Protein AF-A0A349HN70-F1 (afdb_monomer_lite)

pLDDT: mean 84.33, std 6.59, range [65.12, 94.38]

Foldseek 3Di:
DFPQPPPVRVVVVVVVLVVLVCQLVCLVVDVVSVPDPDDNVVSNCRSVVVVVVVCVVPVVDHDDDPCVPPDDDPPPD

Secondary structure (DSSP, 8-state):
-GGGG-HHHHHHHHHHHHHHHHHHHHGGG-HHHHTSS--HHHHHHHHHHHHHHHHHHHGGG----TTTT----TT--

Sequence (77 aa):
IFGQWRTKKIFVAAFFFGIMKTFASAYSGIPFLKGLPISNEVYKMIPYIATLIVLTFSSKKSQAPRAEGIPYDKGSR

Structure (mmCIF, N/CA/C/O backbone):
data_AF-A0A349HN70-F1
#
_entry.id   AF-A0A349HN70-F1
#
loop_
_atom_site.group_PDB
_atom_site.id
_atom_site.type_symbol
_atom_site.label_atom_id
_atom_site.label_alt_id
_atom_site.label_comp_id
_atom_site.label_asym_id
_atom_site.label_entity_id
_atom_site.label_seq_id
_atom_site.pdbx_PDB_ins_code
_atom_site.Cartn_x
_atom_site.Cartn_y
_atom_site.Cartn_z
_atom_site.occupancy
_atom_site.B_iso_or_equiv
_atom_site.auth_seq_id
_atom_site.auth_comp_id
_atom_site.auth_asym_id
_atom_site.auth_atom_id
_atom_site.pdbx_PDB_model_num
ATOM 1 N N . ILE A 1 1 ? 7.933 3.788 -8.208 1.00 66.81 1 ILE A N 1
ATOM 2 C CA . ILE A 1 1 ? 8.462 3.412 -6.867 1.00 66.81 1 ILE A CA 1
ATOM 3 C C . ILE A 1 1 ? 7.909 2.057 -6.431 1.00 66.81 1 ILE A C 1
ATOM 5 O O . ILE A 1 1 ? 8.672 1.102 -6.326 1.00 66.81 1 ILE A O 1
ATOM 9 N N . PHE A 1 2 ? 6.591 1.937 -6.241 1.00 67.69 2 PHE A N 1
ATOM 10 C CA . PHE A 1 2 ? 5.958 0.668 -5.882 1.00 67.69 2 PHE A CA 1
ATOM 11 C C . PHE A 1 2 ? 6.122 -0.403 -6.958 1.00 67.69 2 PHE A C 1
ATOM 13 O O . PHE A 1 2 ? 5.956 -0.148 -8.147 1.00 67.69 2 PHE A O 1
ATOM 20 N N . GLY A 1 3 ? 6.488 -1.608 -6.531 1.00 78.12 3 GLY A N 1
ATOM 21 C CA . GLY A 1 3 ? 6.604 -2.780 -7.393 1.00 78.12 3 GLY A CA 1
ATOM 22 C C . GLY A 1 3 ? 7.761 -2.785 -8.398 1.00 78.12 3 GLY A C 1
ATOM 23 O O . GLY A 1 3 ? 8.039 -3.841 -8.960 1.00 78.12 3 GLY A O 1
ATOM 24 N N . GLN A 1 4 ? 8.489 -1.672 -8.563 1.00 83.62 4 GLN A N 1
ATOM 25 C CA . GLN A 1 4 ? 9.723 -1.573 -9.364 1.00 83.62 4 GLN A CA 1
ATOM 26 C C . GLN A 1 4 ? 9.592 -2.181 -10.771 1.00 83.62 4 GLN A C 1
ATOM 28 O O . GLN A 1 4 ? 10.452 -2.956 -11.189 1.00 83.62 4 GLN A O 1
ATOM 33 N N . TRP A 1 5 ? 8.489 -1.905 -11.471 1.00 83.12 5 TRP A N 1
ATOM 34 C CA . TRP A 1 5 ? 8.233 -2.436 -12.820 1.00 83.12 5 TRP A CA 1
ATOM 35 C C . TRP A 1 5 ? 8.093 -3.966 -12.897 1.00 83.12 5 TRP A C 1
ATOM 37 O O . TRP A 1 5 ? 8.109 -4.542 -13.980 1.00 83.12 5 TRP A O 1
ATOM 47 N N . ARG A 1 6 ? 7.935 -4.652 -11.756 1.00 86.94 6 ARG A N 1
ATOM 48 C CA . ARG A 1 6 ? 7.708 -6.101 -11.694 1.00 86.94 6 ARG A CA 1
ATOM 49 C C . ARG A 1 6 ? 6.236 -6.395 -11.436 1.00 86.94 6 ARG A C 1
ATOM 51 O O . ARG A 1 6 ? 5.741 -6.143 -10.336 1.00 86.94 6 ARG A O 1
ATOM 58 N N . THR A 1 7 ? 5.575 -7.031 -12.402 1.00 89.69 7 THR A N 1
ATOM 59 C CA . THR A 1 7 ? 4.134 -7.342 -12.382 1.00 89.69 7 THR A CA 1
ATOM 60 C C . THR A 1 7 ? 3.675 -7.989 -11.075 1.00 89.69 7 THR A C 1
ATOM 62 O O . THR A 1 7 ? 2.731 -7.510 -10.458 1.00 89.69 7 THR A O 1
ATOM 65 N N . LYS A 1 8 ? 4.395 -9.009 -10.581 1.00 91.38 8 LYS A N 1
ATOM 66 C CA . LYS A 1 8 ? 4.050 -9.705 -9.324 1.00 91.38 8 LYS A CA 1
ATOM 67 C C . LYS A 1 8 ? 3.959 -8.756 -8.122 1.00 91.38 8 LYS A C 1
ATOM 69 O O . LYS A 1 8 ? 3.060 -8.881 -7.301 1.00 91.38 8 LYS A O 1
ATOM 74 N N . LYS A 1 9 ? 4.878 -7.792 -8.020 1.00 88.75 9 LYS A N 1
ATOM 75 C CA . LYS A 1 9 ? 4.901 -6.840 -6.902 1.00 88.75 9 LYS A CA 1
ATOM 76 C C . LYS A 1 9 ? 3.805 -5.782 -7.038 1.00 88.75 9 LYS A C 1
ATOM 78 O O . LYS A 1 9 ? 3.228 -5.382 -6.035 1.00 88.75 9 LYS A O 1
ATOM 83 N N . ILE A 1 10 ? 3.522 -5.346 -8.268 1.00 90.44 10 ILE A N 1
ATOM 84 C CA . ILE A 1 10 ? 2.432 -4.405 -8.565 1.00 90.44 10 ILE A CA 1
ATOM 85 C C . ILE A 1 10 ? 1.081 -5.043 -8.226 1.00 90.44 10 ILE A C 1
ATOM 87 O O . ILE A 1 10 ? 0.256 -4.399 -7.591 1.00 90.44 10 ILE A O 1
ATOM 91 N N . PHE A 1 11 ? 0.887 -6.317 -8.571 1.00 93.50 11 PHE A N 1
ATOM 92 C CA . PHE A 1 11 ? -0.331 -7.061 -8.251 1.00 93.50 11 PHE A CA 1
ATOM 93 C C . PHE A 1 11 ? -0.600 -7.111 -6.741 1.00 93.50 11 PHE A C 1
ATOM 95 O O . PHE A 1 11 ? -1.674 -6.722 -6.288 1.00 93.50 11 PHE A O 1
ATOM 102 N N . VAL A 1 12 ? 0.400 -7.512 -5.947 1.00 91.62 12 VAL A N 1
ATOM 103 C CA . VAL A 1 12 ? 0.273 -7.555 -4.480 1.00 91.62 12 VAL A CA 1
ATOM 104 C C . VAL A 1 12 ? 0.013 -6.161 -3.904 1.00 91.62 12 VAL A C 1
ATOM 106 O O . VAL A 1 12 ? -0.835 -6.011 -3.029 1.00 91.62 12 VAL A O 1
ATOM 109 N N . ALA A 1 13 ? 0.693 -5.130 -4.416 1.00 89.94 13 ALA A N 1
ATOM 110 C CA . ALA A 1 13 ? 0.460 -3.754 -3.988 1.00 89.94 13 ALA A CA 1
ATOM 111 C C . ALA A 1 13 ? -0.979 -3.299 -4.287 1.00 89.94 13 ALA A C 1
ATOM 113 O O . ALA A 1 13 ? -1.633 -2.735 -3.415 1.00 89.94 13 ALA A O 1
ATOM 114 N N . ALA A 1 14 ? -1.497 -3.583 -5.484 1.00 92.19 14 ALA A N 1
ATOM 115 C CA . ALA A 1 14 ? -2.865 -3.240 -5.864 1.00 92.19 14 ALA A CA 1
ATOM 116 C C . ALA A 1 14 ? -3.898 -3.921 -4.954 1.00 92.19 14 ALA A C 1
ATOM 118 O O . ALA A 1 14 ? -4.828 -3.267 -4.482 1.00 92.19 14 ALA A O 1
ATOM 119 N N . PHE A 1 15 ? -3.696 -5.205 -4.647 1.00 94.38 15 PHE A N 1
ATOM 120 C CA . PHE A 1 15 ? -4.561 -5.944 -3.729 1.00 94.38 15 PHE A CA 1
ATOM 121 C C . PHE A 1 15 ? -4.533 -5.352 -2.313 1.00 94.38 15 PHE A C 1
ATOM 123 O O . PHE A 1 15 ? -5.582 -5.080 -1.731 1.00 94.38 15 PHE A O 1
ATOM 130 N N . PHE A 1 16 ? -3.337 -5.067 -1.792 1.00 92.31 16 PHE A N 1
ATOM 131 C CA . PHE A 1 16 ? -3.150 -4.433 -0.488 1.00 92.31 16 PHE A CA 1
ATOM 132 C C . PHE A 1 16 ? -3.882 -3.087 -0.383 1.00 92.31 16 PHE A C 1
ATOM 134 O O . PHE A 1 16 ? -4.660 -2.873 0.546 1.00 92.31 16 PHE A O 1
ATOM 141 N N . PHE A 1 17 ? -3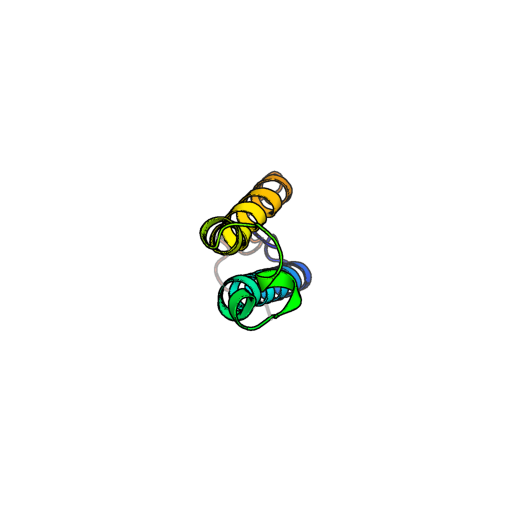.685 -2.190 -1.355 1.00 90.88 17 PHE A N 1
ATOM 142 C CA . PHE A 1 17 ? -4.344 -0.882 -1.347 1.00 90.88 17 PHE A CA 1
ATOM 143 C C . PHE A 1 17 ? -5.865 -0.989 -1.520 1.00 90.88 17 PHE A C 1
ATOM 145 O O . PHE A 1 17 ? -6.603 -0.229 -0.890 1.00 90.88 17 PHE A O 1
ATOM 152 N N . GLY A 1 18 ? -6.345 -1.949 -2.316 1.00 92.56 18 GLY A N 1
ATOM 153 C CA . GLY A 1 18 ? -7.773 -2.224 -2.478 1.00 92.56 18 GLY A CA 1
ATOM 154 C C . GLY A 1 18 ? -8.440 -2.684 -1.179 1.00 92.56 18 GLY A C 1
ATOM 155 O O . GLY A 1 18 ? -9.480 -2.140 -0.793 1.00 92.56 18 GLY A O 1
ATOM 156 N N . ILE A 1 19 ? -7.811 -3.619 -0.459 1.00 92.88 19 ILE A N 1
ATOM 157 C CA . ILE A 1 19 ? -8.278 -4.051 0.867 1.00 92.88 19 ILE A CA 1
ATOM 158 C C . ILE A 1 19 ? -8.311 -2.866 1.821 1.00 92.88 19 ILE A C 1
ATOM 160 O O . ILE A 1 19 ? -9.317 -2.652 2.492 1.00 92.88 19 ILE A O 1
ATOM 164 N N . MET A 1 20 ? -7.250 -2.063 1.857 1.00 91.69 20 MET A N 1
ATOM 165 C CA . MET A 1 20 ? -7.152 -0.979 2.826 1.00 91.69 20 MET A CA 1
ATOM 166 C C . MET A 1 20 ? -8.202 0.114 2.605 1.00 91.69 20 MET A C 1
ATOM 168 O O . MET A 1 20 ? -8.801 0.612 3.559 1.00 91.69 20 MET A O 1
ATOM 172 N N . LYS A 1 21 ? -8.497 0.434 1.339 1.00 88.69 21 LYS A N 1
ATOM 173 C CA . LYS A 1 21 ? -9.592 1.342 0.970 1.00 88.69 21 LYS A CA 1
ATOM 174 C C . LYS A 1 21 ? -10.95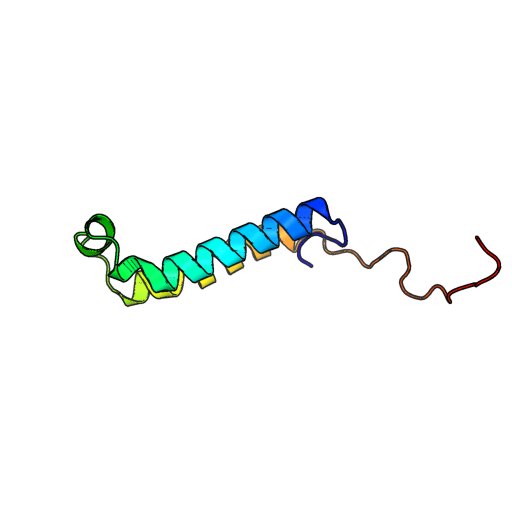4 0.794 1.402 1.00 88.69 21 LYS A C 1
ATOM 176 O O . LYS A 1 21 ? -11.791 1.539 1.914 1.00 88.69 21 LYS A O 1
ATOM 181 N N . THR A 1 22 ? -11.163 -0.507 1.203 1.00 88.88 22 THR A N 1
ATOM 182 C CA . THR A 1 22 ? -12.401 -1.192 1.589 1.00 88.88 22 THR A CA 1
ATOM 183 C C . THR A 1 22 ? -12.560 -1.196 3.104 1.00 88.88 22 THR A C 1
ATOM 185 O O . THR A 1 22 ? -13.608 -0.806 3.603 1.00 88.88 22 THR A O 1
ATOM 188 N N . PHE A 1 23 ? -11.504 -1.532 3.846 1.00 86.81 23 PHE A N 1
ATOM 189 C CA . PHE A 1 23 ? -11.491 -1.523 5.306 1.00 86.81 23 PHE A CA 1
ATOM 190 C C . PHE A 1 23 ? -11.858 -0.144 5.872 1.00 86.81 23 PHE A C 1
ATOM 192 O O . PHE A 1 23 ? -12.767 -0.033 6.692 1.00 86.81 23 PHE A O 1
ATOM 199 N N . ALA A 1 24 ? -11.236 0.923 5.366 1.00 84.81 24 ALA A N 1
ATOM 200 C CA . ALA A 1 24 ? -11.537 2.288 5.798 1.00 84.81 24 ALA A CA 1
ATOM 201 C C . ALA A 1 24 ? -12.946 2.773 5.435 1.00 84.81 24 ALA A C 1
ATOM 203 O O . ALA A 1 24 ? -13.419 3.741 6.021 1.00 84.81 24 ALA A O 1
ATOM 204 N N . SER A 1 25 ? -13.626 2.117 4.494 1.00 84.88 25 SER A N 1
ATOM 205 C CA . SER A 1 25 ? -15.014 2.440 4.138 1.00 84.88 25 SER A CA 1
ATOM 206 C C . SER A 1 25 ? -16.023 1.557 4.881 1.00 84.88 25 SER A C 1
ATOM 208 O O . SER A 1 25 ? -17.118 2.010 5.197 1.00 84.88 25 SER A O 1
ATOM 210 N N . ALA A 1 26 ? -15.655 0.308 5.179 1.00 85.25 26 ALA A N 1
ATOM 211 C CA . ALA A 1 26 ? -16.544 -0.721 5.712 1.00 85.25 26 ALA A CA 1
ATOM 212 C C . ALA A 1 26 ? -16.411 -0.961 7.227 1.00 85.25 26 ALA A C 1
ATOM 214 O O . ALA A 1 26 ? -17.240 -1.679 7.779 1.00 85.25 26 ALA A O 1
ATOM 215 N N . TYR A 1 27 ? -15.422 -0.381 7.926 1.00 80.12 27 TYR A N 1
ATOM 216 C CA . TYR A 1 27 ? -15.237 -0.593 9.377 1.00 80.12 27 TYR A CA 1
ATOM 217 C C . TYR A 1 27 ? -16.487 -0.246 10.201 1.00 80.12 27 TYR A C 1
ATOM 219 O O . TYR A 1 27 ? -16.786 -0.920 11.183 1.00 80.12 27 TYR A O 1
ATOM 227 N N . SER A 1 28 ? -17.267 0.750 9.767 1.00 77.62 28 SER A N 1
ATOM 228 C CA . SER A 1 28 ? -18.540 1.122 10.392 1.00 77.62 28 SER A CA 1
ATOM 229 C C . SER A 1 28 ? -19.635 0.061 10.202 1.00 77.62 28 SER A C 1
ATOM 231 O O . SER A 1 28 ? -20.648 0.095 10.891 1.00 77.62 28 SER A O 1
ATOM 233 N N . GLY A 1 29 ? -19.467 -0.900 9.300 1.00 78.44 29 GLY A N 1
ATOM 234 C CA . GLY A 1 29 ? -20.366 -2.041 9.126 1.00 78.44 29 GLY A CA 1
ATOM 235 C C . GLY A 1 29 ? -20.000 -3.255 9.982 1.00 78.44 29 GLY A C 1
ATOM 236 O O . GLY A 1 29 ? -20.791 -4.188 10.053 1.00 78.44 29 GLY A O 1
ATOM 237 N N . ILE A 1 30 ? -18.830 -3.261 10.635 1.00 81.88 30 ILE A N 1
ATOM 238 C CA . ILE A 1 30 ? -18.298 -4.424 11.359 1.00 81.88 30 ILE A CA 1
ATOM 239 C C . ILE A 1 30 ? -18.560 -4.243 12.867 1.00 81.88 30 ILE A C 1
ATOM 241 O O . ILE A 1 30 ? -17.898 -3.415 13.500 1.00 81.88 30 ILE A O 1
ATOM 245 N N . PRO A 1 31 ? -19.484 -5.014 13.479 1.00 78.31 31 PRO A N 1
ATOM 246 C CA . PRO A 1 31 ? -19.891 -4.825 14.877 1.00 78.31 31 PRO A CA 1
ATOM 247 C C . PRO A 1 31 ? -18.730 -4.937 15.871 1.00 78.31 31 PRO A C 1
ATOM 249 O O . PRO A 1 31 ? -18.650 -4.165 16.820 1.00 78.31 31 PRO A O 1
ATOM 252 N N . PHE A 1 32 ? -17.790 -5.851 15.611 1.00 80.44 32 PHE A N 1
ATOM 253 C CA . PHE A 1 32 ? -16.597 -6.046 16.436 1.00 80.44 32 PHE A CA 1
ATOM 254 C C . PHE A 1 32 ? -15.687 -4.807 16.469 1.00 80.44 32 PHE A C 1
ATOM 256 O O . PHE A 1 32 ? -15.224 -4.412 17.533 1.00 80.44 32 PHE A O 1
ATOM 263 N N . LEU A 1 33 ? -15.467 -4.156 15.321 1.00 75.69 33 LEU A N 1
ATOM 264 C CA . LEU A 1 33 ? -14.613 -2.964 15.232 1.00 75.69 33 LEU A CA 1
ATOM 265 C C . LEU A 1 33 ? -15.307 -1.722 15.803 1.00 75.69 33 LEU A C 1
ATOM 267 O O . LEU A 1 33 ? -14.658 -0.880 16.418 1.00 75.69 33 LEU A O 1
ATOM 271 N N . LYS A 1 34 ? -16.633 -1.633 15.652 1.00 72.62 34 LYS A N 1
ATOM 272 C CA . LYS A 1 34 ? -17.456 -0.591 16.282 1.00 72.62 34 LYS A CA 1
ATOM 273 C C . LYS A 1 34 ? -17.464 -0.657 17.810 1.00 72.62 34 LYS A C 1
ATOM 275 O O . LYS A 1 34 ? -17.619 0.379 18.442 1.00 72.62 34 LYS A O 1
ATOM 280 N N . GLY A 1 35 ? -17.337 -1.852 18.388 1.00 75.31 35 GLY A N 1
ATOM 281 C CA . GLY A 1 35 ? -17.327 -2.052 19.840 1.00 75.31 35 GLY A CA 1
ATOM 282 C C . GLY A 1 35 ? -16.012 -1.664 20.523 1.00 75.31 35 GLY A C 1
ATOM 283 O O . GLY A 1 35 ? -15.962 -1.598 21.749 1.00 75.31 35 GLY A O 1
ATOM 284 N N . LEU A 1 36 ? -14.947 -1.407 19.758 1.00 80.38 36 LEU A N 1
ATOM 285 C CA . LEU A 1 36 ? -13.678 -0.944 20.310 1.00 80.38 36 LEU A CA 1
ATOM 286 C C . LEU A 1 36 ? -13.768 0.554 20.655 1.00 80.38 36 LEU A C 1
ATOM 288 O O . LEU A 1 36 ? -14.308 1.319 19.855 1.00 80.38 36 LEU A O 1
ATOM 292 N N . PRO A 1 37 ? -13.189 1.012 21.783 1.00 79.19 37 PRO A N 1
ATOM 293 C CA . PRO A 1 37 ? -13.149 2.425 22.177 1.00 79.19 37 PRO A CA 1
ATOM 294 C C . PRO A 1 37 ? -12.109 3.212 21.354 1.00 79.19 37 PRO A C 1
ATOM 296 O O . PRO A 1 37 ? -11.278 3.942 21.887 1.00 79.19 37 PRO A O 1
ATOM 299 N N . ILE A 1 38 ? -12.108 3.014 20.037 1.00 81.12 38 ILE A N 1
ATOM 300 C CA . ILE A 1 38 ? -11.199 3.641 19.082 1.00 81.12 38 ILE A CA 1
ATOM 301 C C . ILE A 1 38 ? -12.015 4.655 18.287 1.00 81.12 38 ILE A C 1
ATOM 303 O O . ILE A 1 38 ? -13.073 4.325 17.749 1.00 81.12 38 ILE A O 1
ATOM 307 N N . SER A 1 39 ? -11.532 5.895 18.209 1.00 82.50 39 SER A N 1
ATOM 308 C CA . SER A 1 39 ? -12.259 6.947 17.502 1.00 82.50 39 SER A CA 1
ATOM 309 C C . SER A 1 39 ? -12.315 6.673 15.993 1.00 82.50 39 SER A C 1
ATOM 311 O O . SER A 1 39 ? -11.429 6.061 15.388 1.00 82.50 39 SER A O 1
ATOM 313 N N . ASN A 1 40 ? -13.391 7.151 15.378 1.00 79.50 40 ASN A N 1
ATOM 314 C CA . ASN A 1 40 ? -13.704 6.989 13.961 1.00 79.50 40 ASN A CA 1
ATOM 315 C C . ASN A 1 40 ? -12.570 7.496 13.047 1.00 79.50 40 ASN A C 1
ATOM 317 O O . ASN A 1 40 ? -12.295 6.961 11.973 1.00 79.50 40 ASN A O 1
ATOM 321 N N . GLU A 1 41 ? -11.889 8.538 13.507 1.00 84.19 41 GLU A N 1
ATOM 322 C CA . GLU A 1 41 ? -10.769 9.206 12.863 1.00 84.19 41 GLU A CA 1
ATOM 323 C C . GLU A 1 41 ? -9.566 8.266 12.741 1.00 84.19 41 GLU A C 1
ATOM 325 O O . GLU A 1 41 ? -8.925 8.227 11.691 1.00 84.19 41 GLU A O 1
ATOM 330 N N . VAL A 1 42 ? -9.304 7.435 13.756 1.00 85.62 42 VAL A N 1
ATOM 331 C CA . VAL A 1 42 ? -8.210 6.451 13.732 1.00 85.62 42 VAL A CA 1
ATOM 332 C C . VAL A 1 42 ? -8.421 5.435 12.616 1.00 85.62 42 VAL A C 1
ATOM 334 O O . VAL A 1 42 ? -7.499 5.166 11.847 1.00 85.62 42 VAL A O 1
ATOM 337 N N . TYR A 1 43 ? -9.647 4.936 12.447 1.00 83.56 43 TYR A N 1
ATOM 338 C CA . TYR A 1 43 ? -9.965 3.994 11.374 1.00 83.56 43 TYR A CA 1
ATOM 339 C C . TYR A 1 43 ? -9.783 4.596 9.980 1.00 83.56 43 TYR A C 1
ATOM 341 O O . TYR A 1 43 ? -9.270 3.935 9.075 1.00 83.56 43 TYR A O 1
ATOM 349 N N . LYS A 1 44 ? -10.136 5.873 9.814 1.00 84.44 44 LYS A N 1
ATOM 350 C CA . LYS A 1 44 ? -9.912 6.608 8.561 1.00 84.44 44 LYS A CA 1
ATOM 351 C C . LYS A 1 44 ? -8.429 6.874 8.289 1.00 84.44 44 LYS A C 1
ATOM 353 O O . LYS A 1 44 ? -8.057 7.020 7.128 1.00 84.44 44 LYS A O 1
ATOM 358 N N . MET A 1 45 ? -7.580 6.907 9.319 1.00 89.75 45 MET A N 1
ATOM 359 C CA . MET A 1 45 ? -6.129 7.092 9.179 1.00 89.75 45 MET A CA 1
ATOM 360 C C . MET A 1 45 ? -5.376 5.810 8.797 1.00 89.75 45 MET A C 1
ATOM 362 O O . MET A 1 45 ? -4.289 5.900 8.226 1.00 89.75 45 MET A O 1
ATOM 366 N N . ILE A 1 46 ? -5.941 4.623 9.049 1.00 89.06 46 ILE A N 1
ATOM 367 C CA . ILE A 1 46 ? -5.287 3.326 8.792 1.00 89.06 46 ILE A CA 1
ATOM 368 C C . ILE A 1 46 ? -4.726 3.193 7.363 1.00 89.06 46 ILE A C 1
ATOM 370 O O . ILE A 1 46 ? -3.563 2.794 7.238 1.00 89.06 46 ILE A O 1
ATOM 374 N N . PRO A 1 47 ? -5.448 3.565 6.283 1.00 89.06 47 PRO A N 1
ATOM 375 C CA . PRO A 1 47 ? -4.888 3.527 4.936 1.00 89.06 47 PRO A CA 1
ATOM 376 C C . PRO A 1 47 ? -3.638 4.376 4.777 1.00 89.06 47 PRO A C 1
ATOM 378 O O . PRO A 1 47 ? -2.680 3.927 4.160 1.00 89.06 47 PRO A O 1
ATOM 381 N N . TYR A 1 48 ? -3.625 5.572 5.358 1.00 90.81 48 TYR A N 1
ATOM 382 C CA . TYR A 1 48 ? -2.515 6.512 5.241 1.00 90.81 48 TYR A CA 1
ATOM 383 C C . TYR A 1 48 ? -1.291 6.050 6.033 1.00 90.81 48 TYR A C 1
ATOM 385 O O . TYR A 1 48 ? -0.172 6.091 5.533 1.00 90.81 48 TYR A O 1
ATOM 393 N N . ILE A 1 49 ? -1.485 5.545 7.251 1.00 92.50 49 ILE A N 1
ATOM 394 C CA . ILE A 1 49 ? -0.380 5.001 8.053 1.00 92.50 49 ILE A CA 1
ATOM 395 C C . ILE A 1 49 ? 0.236 3.798 7.335 1.00 92.50 49 ILE A C 1
ATOM 397 O O . ILE A 1 49 ? 1.455 3.683 7.206 1.00 92.50 49 ILE A O 1
ATOM 401 N N . ALA A 1 50 ? -0.606 2.921 6.799 1.00 90.88 50 ALA A N 1
ATOM 402 C CA . ALA A 1 50 ? -0.147 1.764 6.059 1.00 90.88 50 ALA A CA 1
ATOM 403 C C . ALA A 1 50 ? 0.570 2.132 4.755 1.00 90.88 50 ALA 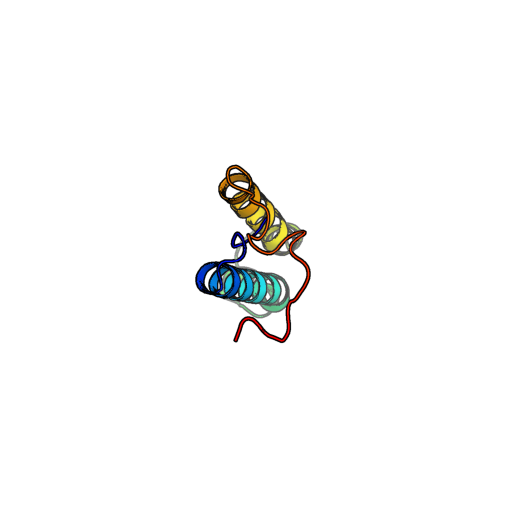A C 1
ATOM 405 O O . ALA A 1 50 ? 1.599 1.532 4.448 1.00 90.88 50 ALA A O 1
ATOM 406 N N . THR A 1 51 ? 0.097 3.135 4.005 1.00 90.50 51 THR A N 1
ATOM 407 C CA . THR A 1 51 ? 0.815 3.606 2.811 1.00 90.50 51 THR A CA 1
ATOM 408 C C . THR A 1 51 ? 2.203 4.127 3.184 1.00 90.50 51 THR A C 1
ATOM 410 O O . THR A 1 51 ? 3.171 3.764 2.517 1.00 90.50 51 THR A O 1
ATOM 413 N N . LEU A 1 52 ? 2.331 4.895 4.273 1.00 91.56 52 LEU A N 1
ATOM 414 C CA . LEU A 1 52 ? 3.612 5.416 4.761 1.00 91.56 52 LEU A CA 1
ATOM 415 C C . LEU A 1 52 ? 4.582 4.303 5.158 1.00 91.56 52 LEU A C 1
ATOM 417 O O . LEU A 1 52 ? 5.746 4.338 4.756 1.00 91.56 52 LEU A O 1
ATOM 421 N N . ILE A 1 53 ? 4.108 3.293 5.891 1.00 90.25 53 ILE A N 1
ATOM 422 C CA . ILE A 1 53 ? 4.907 2.115 6.251 1.00 90.25 53 ILE A CA 1
ATOM 423 C C . ILE A 1 53 ? 5.444 1.463 4.979 1.00 90.25 53 ILE A C 1
ATOM 425 O O . ILE A 1 53 ? 6.655 1.312 4.807 1.00 90.25 53 ILE A O 1
ATOM 429 N N . VAL A 1 54 ? 4.558 1.129 4.040 1.00 88.19 54 VAL A N 1
ATOM 430 C CA . VAL A 1 54 ? 4.975 0.396 2.846 1.00 88.19 54 VAL A CA 1
ATOM 431 C C . VAL A 1 54 ? 5.877 1.249 1.944 1.00 88.19 54 VAL A C 1
ATOM 433 O O . VAL A 1 54 ? 6.838 0.726 1.378 1.00 88.19 54 VAL A O 1
ATOM 436 N N . LEU A 1 55 ? 5.655 2.563 1.860 1.00 87.81 55 LEU A N 1
ATOM 437 C CA . LEU A 1 55 ? 6.560 3.490 1.176 1.00 87.81 55 LEU A CA 1
ATOM 438 C C . LEU A 1 55 ? 7.943 3.514 1.824 1.00 87.81 55 LEU A C 1
ATOM 440 O O . LEU A 1 55 ? 8.939 3.419 1.111 1.00 87.81 55 LEU A O 1
ATOM 444 N N . THR A 1 56 ? 8.019 3.590 3.150 1.00 88.62 56 THR A N 1
ATOM 445 C CA . THR A 1 56 ? 9.290 3.633 3.890 1.00 88.62 56 THR A CA 1
ATOM 446 C C . THR A 1 56 ? 10.146 2.398 3.598 1.00 88.62 56 THR A C 1
ATOM 448 O O . THR A 1 56 ? 11.356 2.510 3.395 1.00 88.62 56 THR A O 1
ATOM 451 N N . PHE A 1 57 ? 9.520 1.224 3.481 1.00 84.75 57 PHE A N 1
ATOM 452 C CA . PHE A 1 57 ? 10.217 -0.017 3.134 1.00 84.75 57 PHE A CA 1
ATOM 453 C C . PHE A 1 57 ? 10.485 -0.179 1.629 1.00 84.75 57 PHE A C 1
ATOM 455 O O . PHE A 1 57 ? 11.535 -0.692 1.239 1.00 84.75 57 PHE A O 1
ATOM 462 N N . SER A 1 58 ? 9.565 0.255 0.762 1.00 82.12 58 SER A N 1
ATOM 463 C CA . SER A 1 58 ? 9.689 0.079 -0.691 1.00 82.12 58 SER A CA 1
ATOM 464 C C . SER A 1 58 ? 10.542 1.156 -1.376 1.00 82.12 58 SER A C 1
ATOM 466 O O . SER A 1 58 ? 10.997 0.923 -2.500 1.00 82.12 58 SER A O 1
ATOM 468 N N . SER A 1 59 ? 10.746 2.327 -0.764 1.00 78.38 59 SER A N 1
ATOM 469 C CA . SER A 1 59 ? 11.356 3.498 -1.417 1.00 78.38 59 SER A CA 1
ATOM 470 C C . SER A 1 59 ? 12.849 3.336 -1.702 1.00 78.38 59 SER A C 1
ATOM 472 O O . SER A 1 59 ? 13.312 3.754 -2.763 1.00 78.38 59 SER A O 1
ATOM 474 N N . LYS A 1 60 ? 13.596 2.663 -0.815 1.00 73.81 60 LYS A N 1
ATOM 475 C CA . LYS A 1 60 ? 15.069 2.573 -0.879 1.00 73.81 60 LYS A CA 1
ATOM 476 C C . LYS A 1 60 ? 15.629 1.953 -2.162 1.00 73.81 60 LYS A C 1
ATOM 478 O O . LYS A 1 60 ? 16.796 2.152 -2.470 1.00 73.81 60 LYS A O 1
ATOM 483 N N . LYS A 1 61 ? 14.837 1.174 -2.903 1.00 70.31 61 LYS A N 1
ATOM 484 C CA . LYS A 1 61 ? 15.278 0.484 -4.127 1.00 70.31 61 LYS A CA 1
ATOM 485 C C . LYS A 1 61 ? 14.507 0.943 -5.370 1.00 70.31 61 LYS A C 1
ATOM 487 O O . LYS A 1 61 ? 14.288 0.141 -6.274 1.00 70.31 61 LYS A O 1
ATOM 492 N N . SER A 1 62 ? 14.022 2.181 -5.435 1.00 75.50 62 SER A N 1
ATOM 493 C CA . SER A 1 62 ? 13.349 2.656 -6.653 1.00 75.50 62 SER A CA 1
ATOM 494 C C . SER A 1 62 ? 14.324 2.645 -7.841 1.00 75.50 62 SER A C 1
ATOM 496 O O . SER A 1 62 ? 15.444 3.131 -7.724 1.00 75.50 62 SER A O 1
ATOM 498 N N . GLN A 1 63 ? 13.920 2.039 -8.958 1.00 81.50 63 GLN A N 1
ATOM 499 C CA . GLN A 1 63 ? 14.717 1.918 -10.184 1.00 81.50 63 GLN A CA 1
ATOM 500 C C . GLN A 1 63 ? 13.859 2.306 -11.388 1.00 81.50 63 GLN A C 1
ATOM 502 O O . GLN A 1 63 ? 12.645 2.065 -11.387 1.00 81.50 63 GLN A O 1
ATOM 507 N N . ALA A 1 64 ? 14.503 2.887 -12.393 1.00 85.06 64 ALA A N 1
ATOM 508 C CA . ALA A 1 64 ? 13.928 3.175 -13.699 1.00 85.06 64 ALA A CA 1
ATOM 509 C C . ALA A 1 64 ? 13.544 1.883 -14.456 1.00 85.06 64 ALA A C 1
ATOM 511 O O . ALA A 1 64 ? 14.121 0.816 -14.195 1.00 85.06 64 ALA A O 1
ATOM 512 N N . PRO A 1 65 ? 12.562 1.933 -15.373 1.00 83.44 65 PRO A N 1
ATOM 513 C CA . PRO A 1 65 ? 12.278 0.818 -16.261 1.00 83.44 65 PRO A CA 1
ATOM 514 C C . PRO A 1 65 ? 13.437 0.61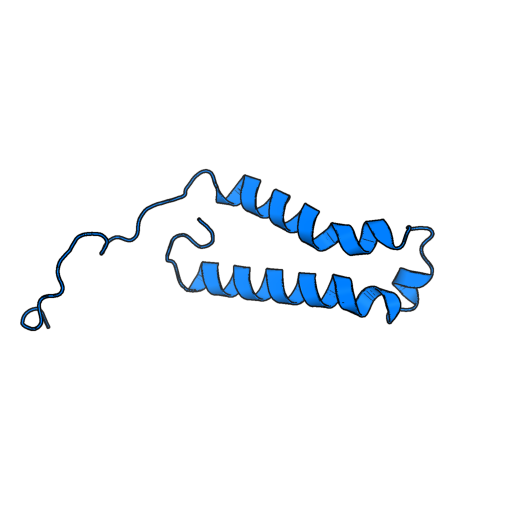1 -17.241 1.00 83.44 65 PRO A C 1
ATOM 516 O O . PRO A 1 65 ? 14.020 1.556 -17.753 1.00 83.44 65 PRO A O 1
ATOM 519 N N . ARG A 1 66 ? 13.746 -0.649 -17.562 1.00 83.12 66 ARG A N 1
ATOM 520 C CA . ARG A 1 66 ? 14.867 -0.987 -18.463 1.00 83.12 66 ARG A CA 1
ATOM 521 C C . ARG A 1 66 ? 14.702 -0.481 -19.897 1.00 83.12 66 ARG A C 1
ATOM 523 O O . ARG A 1 66 ? 15.690 -0.358 -20.600 1.00 83.12 66 ARG A O 1
ATOM 530 N N . ALA A 1 67 ? 13.463 -0.258 -20.326 1.00 84.25 67 ALA A N 1
ATOM 531 C CA . ALA A 1 67 ? 13.140 0.252 -21.654 1.00 84.25 67 ALA A CA 1
ATOM 532 C C . ALA A 1 67 ? 13.030 1.787 -21.687 1.00 84.25 67 ALA A C 1
ATOM 534 O O . ALA A 1 67 ? 12.638 2.347 -22.706 1.00 84.25 67 ALA A O 1
ATOM 535 N N . GLU A 1 68 ? 13.326 2.476 -20.580 1.00 85.06 68 GLU A N 1
ATOM 536 C CA . GLU A 1 68 ? 13.325 3.937 -20.562 1.00 85.06 68 GLU A CA 1
ATOM 537 C C . GLU A 1 68 ? 14.394 4.470 -21.522 1.00 85.06 68 GLU A C 1
ATOM 539 O O . GLU A 1 68 ? 15.559 4.093 -21.437 1.00 85.06 68 GLU A O 1
ATOM 544 N N . GLY A 1 69 ? 13.988 5.323 -22.462 1.00 86.06 69 GLY A N 1
ATOM 545 C CA . GLY A 1 69 ? 14.901 5.950 -23.419 1.00 86.06 69 GLY A CA 1
ATOM 546 C C . GLY A 1 69 ? 15.327 5.085 -24.611 1.00 86.06 69 GLY A C 1
ATOM 547 O O . GLY A 1 69 ? 16.074 5.581 -25.447 1.00 86.06 69 GLY A O 1
ATOM 548 N N . ILE A 1 70 ? 14.848 3.841 -24.742 1.00 88.31 70 ILE A N 1
ATOM 549 C CA . ILE A 1 70 ? 15.105 3.005 -25.928 1.00 88.31 70 ILE A CA 1
ATOM 550 C C . ILE A 1 70 ? 13.959 3.204 -26.937 1.00 88.31 70 ILE A C 1
ATOM 552 O O . ILE A 1 70 ? 12.820 2.841 -26.623 1.00 88.31 70 ILE A O 1
ATOM 556 N N . PRO A 1 71 ? 14.209 3.762 -28.141 1.00 87.56 71 PRO A N 1
ATOM 557 C CA . PRO A 1 71 ? 13.188 3.881 -29.179 1.00 87.56 71 PRO A CA 1
ATOM 558 C C . PRO A 1 71 ? 12.675 2.506 -29.616 1.00 87.56 71 PRO A C 1
ATOM 560 O O . PRO A 1 71 ? 13.441 1.556 -29.763 1.00 87.56 71 PRO A O 1
ATOM 563 N N . TYR A 1 72 ? 11.366 2.398 -29.838 1.00 86.38 72 TYR A N 1
ATOM 564 C CA . TYR A 1 72 ? 10.749 1.152 -30.277 1.00 86.38 72 TYR A CA 1
ATOM 565 C C . TYR A 1 72 ? 11.135 0.827 -31.727 1.00 86.38 72 TYR A C 1
ATOM 567 O O . TYR A 1 72 ? 10.733 1.539 -32.648 1.00 86.38 72 TYR A O 1
ATOM 575 N N . ASP A 1 73 ? 11.864 -0.270 -31.931 1.00 86.88 73 ASP A N 1
ATOM 576 C CA . ASP A 1 73 ? 12.195 -0.786 -33.260 1.00 86.88 73 ASP A CA 1
ATOM 577 C C . ASP A 1 73 ? 11.226 -1.908 -33.663 1.00 86.88 73 ASP A C 1
ATOM 579 O O . ASP A 1 73 ? 11.197 -2.985 -33.058 1.00 86.88 73 ASP A O 1
ATOM 583 N N . LYS A 1 74 ? 10.435 -1.661 -34.713 1.00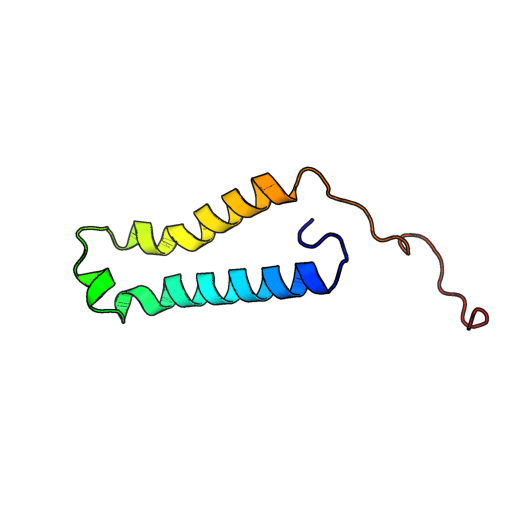 81.00 74 LYS A N 1
ATOM 584 C CA . LYS A 1 74 ? 9.457 -2.619 -35.252 1.00 81.00 74 LYS A CA 1
ATOM 585 C C . LYS A 1 74 ? 10.110 -3.866 -35.866 1.00 81.00 74 LYS A C 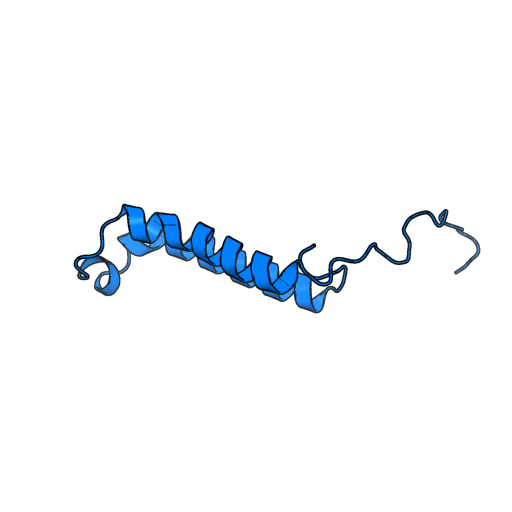1
ATOM 587 O O . LYS A 1 74 ? 9.437 -4.891 -35.921 1.00 81.00 74 LYS A O 1
ATOM 592 N N . GLY A 1 75 ? 11.366 -3.779 -36.319 1.00 83.25 75 GLY A N 1
ATOM 593 C CA . GLY A 1 75 ? 12.105 -4.871 -36.966 1.00 83.25 75 GLY A CA 1
ATOM 594 C C . GLY A 1 75 ? 12.820 -5.821 -36.001 1.00 83.25 75 GLY A C 1
ATOM 595 O O . GLY A 1 75 ? 13.303 -6.862 -36.425 1.00 83.25 75 GLY A O 1
ATOM 596 N N . SER A 1 76 ? 12.864 -5.492 -34.708 1.00 73.62 76 SER A N 1
ATOM 597 C CA . SER A 1 76 ? 13.576 -6.254 -33.666 1.00 73.62 76 SER A CA 1
ATOM 598 C C . SER A 1 76 ? 12.811 -7.466 -33.100 1.00 73.62 76 SER A C 1
ATOM 600 O O . SER A 1 76 ? 13.138 -7.950 -32.016 1.00 73.62 76 SER A O 1
ATOM 602 N N . ARG A 1 77 ? 11.762 -7.925 -33.794 1.00 65.12 77 ARG A N 1
ATOM 603 C CA . ARG A 1 77 ? 10.873 -9.010 -33.354 1.00 65.12 77 ARG A CA 1
ATOM 604 C C . ARG A 1 77 ? 11.295 -10.370 -33.882 1.00 65.12 77 ARG A C 1
ATOM 606 O O . ARG A 1 77 ? 11.561 -10.454 -35.097 1.00 65.12 77 ARG A O 1
#

Radius of gyration: 18.75 Å; chains: 1; bounding box: 36×19×59 Å